Protein AF-A0A3S1IGL7-F1 (afdb_monomer)

Radius of gyration: 14.97 Å; Cα contacts (8 Å, |Δi|>4): 80; chains: 1; bounding box: 32×32×44 Å

Structure (mmCIF, N/CA/C/O backbone):
data_AF-A0A3S1IGL7-F1
#
_entry.id   AF-A0A3S1IGL7-F1
#
loop_
_atom_site.group_PDB
_atom_site.id
_atom_site.type_symbol
_atom_site.label_atom_id
_atom_site.label_alt_id
_atom_site.label_comp_id
_atom_site.label_asym_id
_atom_site.label_entity_id
_atom_site.label_seq_id
_atom_site.pdbx_PDB_ins_code
_atom_site.Cartn_x
_atom_site.Cartn_y
_atom_site.Cartn_z
_atom_site.occupancy
_atom_site.B_iso_or_equiv
_atom_site.auth_seq_id
_atom_site.auth_comp_id
_atom_site.auth_asym_id
_atom_site.auth_atom_id
_atom_site.pdbx_PDB_model_num
ATOM 1 N N . GLU A 1 1 ? -14.815 -1.014 7.605 1.00 95.38 1 GLU A N 1
ATOM 2 C CA . GLU A 1 1 ? -13.684 -0.083 7.810 1.00 95.38 1 GLU A CA 1
ATOM 3 C C . GLU A 1 1 ? -12.414 -0.432 7.045 1.00 95.38 1 GLU A C 1
ATOM 5 O O . GLU A 1 1 ? -11.909 0.479 6.411 1.00 95.38 1 GLU A O 1
ATOM 10 N N . VAL A 1 2 ? -11.926 -1.680 6.994 1.00 95.56 2 VAL A N 1
ATOM 11 C CA . VAL A 1 2 ? -10.696 -2.011 6.226 1.00 95.56 2 VAL A CA 1
ATOM 12 C C . VAL A 1 2 ? -10.774 -1.564 4.761 1.00 95.56 2 VAL A C 1
ATOM 14 O O . VAL A 1 2 ? -9.938 -0.783 4.328 1.00 95.56 2 VAL A O 1
ATOM 17 N N . MET A 1 3 ? -11.827 -1.943 4.025 1.00 96.75 3 MET A N 1
ATOM 18 C CA . MET A 1 3 ? -12.015 -1.493 2.632 1.00 96.75 3 MET A CA 1
ATOM 19 C C . MET A 1 3 ? -12.057 0.034 2.491 1.00 96.75 3 MET A C 1
ATOM 21 O O . MET A 1 3 ? -11.559 0.585 1.519 1.00 96.75 3 MET A O 1
ATOM 25 N N . ARG A 1 4 ? -12.615 0.730 3.488 1.00 97.69 4 ARG A N 1
ATOM 26 C CA . ARG A 1 4 ? -12.685 2.194 3.498 1.00 97.69 4 ARG A CA 1
ATOM 27 C C . ARG A 1 4 ? -11.311 2.817 3.737 1.00 97.69 4 ARG A C 1
ATOM 29 O O . ARG A 1 4 ? -11.002 3.832 3.125 1.00 97.69 4 ARG A O 1
ATOM 36 N N . LEU A 1 5 ? -10.497 2.209 4.601 1.00 97.75 5 LEU A N 1
ATOM 37 C CA . LEU A 1 5 ? -9.110 2.611 4.824 1.00 97.75 5 LEU A CA 1
ATOM 38 C C . LEU A 1 5 ? -8.275 2.409 3.557 1.00 97.75 5 LEU A C 1
ATOM 40 O O . LEU A 1 5 ? -7.577 3.334 3.159 1.00 97.75 5 LEU A O 1
ATOM 44 N N . LEU A 1 6 ? -8.416 1.258 2.888 1.00 97.69 6 LEU A N 1
ATOM 45 C CA . LEU A 1 6 ? -7.758 0.986 1.607 1.00 97.69 6 LEU A CA 1
ATOM 46 C C . LEU A 1 6 ? -8.076 2.075 0.575 1.00 97.69 6 LEU A C 1
ATOM 48 O O . LEU A 1 6 ? -7.157 2.638 -0.008 1.00 97.69 6 LEU A O 1
ATOM 52 N N . SER A 1 7 ? -9.353 2.433 0.398 1.00 98.00 7 SER A N 1
ATOM 53 C CA . SER A 1 7 ? -9.741 3.511 -0.523 1.00 98.00 7 SER A CA 1
ATOM 54 C C . SER A 1 7 ? -9.094 4.855 -0.170 1.00 98.00 7 SER A C 1
ATOM 56 O O . SER A 1 7 ? -8.527 5.494 -1.048 1.00 98.00 7 SER A O 1
ATOM 58 N N . LEU A 1 8 ? -9.125 5.263 1.105 1.00 97.50 8 LEU A N 1
ATOM 59 C CA . LEU A 1 8 ? -8.570 6.552 1.544 1.00 97.50 8 LEU A CA 1
ATOM 60 C C . LEU A 1 8 ? -7.044 6.636 1.409 1.00 97.50 8 LEU A C 1
ATOM 62 O O . LEU A 1 8 ? -6.516 7.707 1.113 1.00 97.50 8 LEU A O 1
ATOM 66 N N . ILE A 1 9 ? -6.340 5.530 1.662 1.00 96.62 9 ILE A N 1
ATOM 67 C CA . ILE A 1 9 ? -4.892 5.450 1.451 1.00 96.62 9 ILE A CA 1
ATOM 68 C C . ILE A 1 9 ? -4.605 5.524 -0.047 1.00 96.62 9 ILE A C 1
ATOM 70 O O . ILE A 1 9 ? -3.829 6.371 -0.475 1.00 96.62 9 ILE A O 1
ATOM 74 N N . ASN A 1 10 ? -5.270 4.690 -0.852 1.00 97.31 10 ASN A N 1
ATOM 75 C CA . ASN A 1 10 ? -5.021 4.601 -2.290 1.00 97.31 10 ASN A CA 1
ATOM 76 C C . ASN A 1 10 ? -5.270 5.930 -3.019 1.00 97.31 10 ASN A C 1
ATOM 78 O O . ASN A 1 10 ? -4.544 6.243 -3.956 1.00 97.31 10 ASN A O 1
ATOM 82 N N . GLU A 1 11 ? -6.232 6.743 -2.572 1.00 95.62 11 GLU A N 1
ATOM 83 C CA . GLU A 1 11 ? -6.465 8.099 -3.100 1.00 95.62 11 GLU A CA 1
ATOM 84 C C . GLU A 1 11 ? -5.269 9.053 -2.911 1.00 95.62 11 GLU A C 1
ATOM 86 O O . GLU A 1 11 ? -5.140 10.026 -3.653 1.00 95.62 11 GLU A O 1
ATOM 91 N N . GLN A 1 12 ? -4.389 8.790 -1.942 1.00 91.44 12 GLN A N 1
ATOM 92 C CA . GLN A 1 12 ? -3.198 9.600 -1.653 1.00 91.44 12 GLN A CA 1
ATOM 93 C C . GLN A 1 12 ? -1.925 9.051 -2.306 1.00 91.44 12 GLN A C 1
ATOM 95 O O 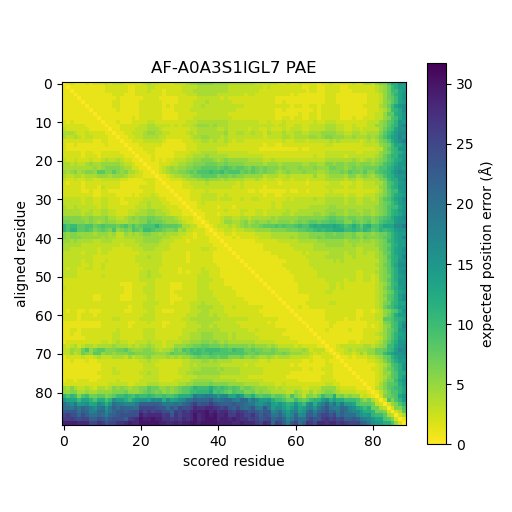. GLN A 1 12 ? -0.887 9.713 -2.289 1.00 91.44 12 GLN A O 1
ATOM 100 N N . MET A 1 13 ? -1.979 7.845 -2.874 1.00 91.94 13 MET A N 1
ATOM 101 C CA . MET A 1 13 ? -0.811 7.190 -3.449 1.00 91.94 13 MET A CA 1
ATOM 102 C C . MET A 1 13 ? -0.652 7.533 -4.925 1.00 91.94 13 MET A C 1
ATOM 104 O O . MET A 1 13 ? -1.590 7.452 -5.713 1.00 91.94 13 MET A O 1
ATOM 108 N N . LEU A 1 14 ? 0.578 7.869 -5.312 1.00 90.19 14 LEU A N 1
ATOM 109 C CA . LEU A 1 14 ? 0.924 8.080 -6.716 1.00 90.19 14 LEU A CA 1
ATOM 110 C C . LEU A 1 14 ? 1.265 6.766 -7.434 1.00 90.19 14 LEU A C 1
ATOM 112 O O . LEU A 1 14 ? 0.975 6.613 -8.619 1.00 90.19 14 LEU A O 1
ATOM 116 N N . PHE A 1 15 ? 1.885 5.822 -6.722 1.00 91.50 15 PHE A N 1
ATOM 117 C CA . PHE A 1 15 ? 2.350 4.552 -7.271 1.00 91.50 15 PHE A CA 1
ATOM 118 C C . PHE A 1 15 ? 1.849 3.379 -6.441 1.00 91.50 15 PHE A C 1
ATOM 120 O O . PHE A 1 15 ? 1.909 3.405 -5.214 1.00 91.50 15 PHE A O 1
ATOM 127 N N . GLY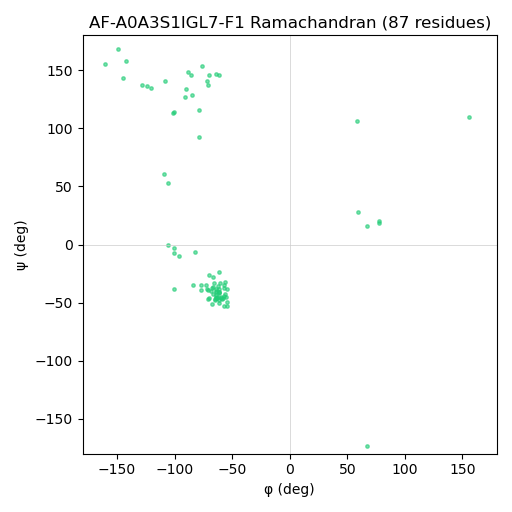 A 1 16 ? 1.412 2.329 -7.134 1.00 95.62 16 GLY A N 1
ATOM 128 C CA . GLY A 1 16 ? 0.856 1.139 -6.503 1.00 95.62 16 GLY A CA 1
ATOM 129 C C . GLY A 1 16 ? -0.481 1.388 -5.806 1.00 95.62 16 GLY A C 1
ATOM 130 O O . GLY A 1 16 ? -1.095 2.441 -5.950 1.00 95.62 16 GLY A O 1
ATOM 131 N N . HIS A 1 17 ? -0.960 0.366 -5.107 1.00 97.69 17 HIS A N 1
ATOM 132 C CA . HIS A 1 17 ? -2.164 0.418 -4.283 1.00 97.69 17 HIS A CA 1
ATOM 133 C C . HIS A 1 17 ? -2.157 -0.722 -3.263 1.00 97.69 17 HIS A C 1
ATOM 135 O O . HIS A 1 17 ? -1.562 -1.779 -3.493 1.00 97.69 17 HIS A O 1
ATOM 141 N N . PHE A 1 18 ? -2.868 -0.526 -2.159 1.00 97.94 18 PHE A N 1
ATOM 142 C CA . PHE A 1 18 ? -3.232 -1.604 -1.255 1.00 97.94 18 PHE A CA 1
ATOM 143 C C . PHE A 1 18 ? -4.521 -2.289 -1.697 1.00 97.94 18 PHE A C 1
ATOM 145 O O . PHE A 1 18 ? -5.454 -1.655 -2.196 1.00 97.94 18 PHE A O 1
ATOM 152 N N . ASP A 1 19 ? -4.572 -3.588 -1.451 1.00 96.81 19 ASP A N 1
ATOM 153 C CA . ASP A 1 19 ? -5.671 -4.474 -1.796 1.00 96.81 19 ASP A CA 1
ATOM 154 C C . ASP A 1 19 ? -5.878 -5.515 -0.684 1.00 96.81 19 ASP A C 1
ATOM 156 O O . ASP A 1 19 ? -4.963 -5.802 0.096 1.00 96.81 19 ASP A O 1
ATOM 160 N N . LEU A 1 20 ? -7.079 -6.088 -0.611 1.00 95.56 20 LEU A N 1
ATOM 161 C CA . LEU A 1 20 ? -7.396 -7.169 0.318 1.00 95.56 20 LEU A CA 1
ATOM 162 C C . LEU A 1 20 ? -7.360 -8.504 -0.427 1.00 95.56 20 LEU A C 1
ATOM 164 O O . LEU A 1 20 ? -8.209 -8.791 -1.268 1.00 95.56 20 LEU A O 1
ATOM 168 N N . TRP A 1 21 ? -6.405 -9.363 -0.079 1.00 94.94 21 TRP A N 1
ATOM 169 C CA . TRP A 1 21 ? -6.426 -10.748 -0.524 1.00 94.94 21 TRP A CA 1
ATOM 170 C C . TRP A 1 21 ? -7.406 -11.551 0.325 1.00 94.94 21 TRP A C 1
ATOM 172 O O . TRP A 1 21 ? -7.050 -12.081 1.376 1.00 94.94 21 TRP A O 1
ATOM 182 N N . GLU A 1 22 ? -8.651 -11.640 -0.139 1.00 90.00 22 GLU A N 1
ATOM 183 C CA . GLU A 1 22 ? -9.737 -12.268 0.623 1.00 90.00 22 GLU A CA 1
ATOM 184 C C . GLU A 1 22 ? -9.446 -13.722 1.010 1.00 90.00 22 GLU A C 1
ATOM 186 O O . GLU A 1 22 ? -9.776 -14.132 2.119 1.00 90.00 22 GLU A O 1
ATOM 191 N N . GLN A 1 23 ? -8.793 -14.485 0.128 1.00 94.00 23 GLN A N 1
ATOM 192 C CA . GLN A 1 23 ? -8.508 -15.904 0.358 1.00 94.00 23 GLN A CA 1
ATOM 193 C C . GLN A 1 23 ? -7.617 -16.143 1.585 1.00 94.00 23 GLN A C 1
ATOM 195 O O . GLN A 1 23 ? -7.843 -17.098 2.320 1.00 94.00 23 GLN A O 1
ATOM 200 N N . GLU A 1 24 ? -6.639 -15.267 1.812 1.00 91.50 24 GLU A N 1
ATOM 201 C CA . GLU A 1 24 ? -5.671 -15.390 2.911 1.00 91.50 24 GLU A CA 1
ATOM 202 C C . GLU A 1 24 ? -5.947 -14.393 4.048 1.00 91.50 24 GLU A C 1
ATOM 204 O O . GLU A 1 24 ? -5.214 -14.344 5.033 1.00 91.50 24 GLU A O 1
ATOM 209 N N . GLY A 1 25 ? -6.989 -13.560 3.920 1.00 89.69 25 GLY A N 1
ATOM 210 C CA . GLY A 1 25 ? -7.294 -12.496 4.879 1.00 89.69 25 GLY A CA 1
ATOM 211 C C . GLY A 1 25 ? -6.159 -11.477 5.036 1.00 89.69 25 GLY A C 1
ATOM 212 O O . GLY A 1 25 ? -6.002 -10.893 6.107 1.00 89.69 25 GLY A O 1
ATOM 213 N N . ALA A 1 26 ? -5.353 -11.281 3.990 1.00 93.12 26 ALA A N 1
ATOM 214 C CA . ALA A 1 26 ? -4.125 -10.497 4.043 1.00 93.12 26 ALA A CA 1
ATOM 215 C C . ALA A 1 26 ? -4.265 -9.168 3.297 1.00 93.12 26 ALA A C 1
ATOM 217 O O . ALA A 1 26 ? -4.842 -9.101 2.213 1.00 93.12 26 ALA A O 1
ATOM 218 N N . ILE A 1 27 ? -3.683 -8.108 3.853 1.00 95.81 27 ILE A N 1
ATOM 219 C CA . ILE A 1 27 ? -3.541 -6.826 3.161 1.00 95.81 27 ILE A CA 1
ATOM 220 C C . ILE A 1 27 ? -2.271 -6.894 2.321 1.00 95.81 27 ILE A C 1
ATOM 222 O O . ILE A 1 27 ? -1.209 -7.249 2.829 1.00 95.81 27 ILE A O 1
ATOM 226 N N . MET A 1 28 ? -2.379 -6.569 1.036 1.00 95.94 28 MET A N 1
ATOM 227 C CA . MET A 1 28 ? -1.265 -6.643 0.099 1.00 95.94 28 MET A CA 1
ATOM 228 C C . MET A 1 28 ? -1.039 -5.306 -0.577 1.00 95.94 28 MET A C 1
ATOM 230 O O . MET A 1 28 ? -1.9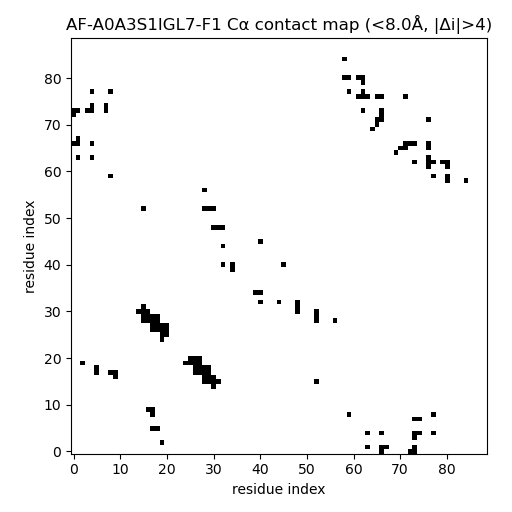83 -4.674 -1.041 1.00 95.94 28 MET A O 1
ATOM 234 N N . PHE A 1 29 ? 0.225 -4.917 -0.692 1.00 97.31 29 PHE A N 1
ATOM 235 C CA . PHE A 1 29 ? 0.622 -3.825 -1.561 1.00 97.31 29 PHE A CA 1
ATOM 236 C C . PHE A 1 29 ? 0.974 -4.369 -2.946 1.00 97.31 29 PHE A C 1
ATOM 238 O O . PHE A 1 29 ? 1.781 -5.292 -3.079 1.00 97.31 29 PHE A O 1
ATOM 245 N N . ARG A 1 30 ? 0.362 -3.807 -3.989 1.00 96.56 30 ARG A N 1
ATOM 246 C CA . ARG A 1 30 ? 0.611 -4.176 -5.383 1.00 96.56 30 ARG A CA 1
ATOM 247 C C . ARG A 1 30 ? 1.104 -2.971 -6.159 1.00 96.56 30 ARG A C 1
ATOM 249 O O . ARG A 1 30 ? 0.514 -1.896 -6.122 1.00 96.56 30 ARG A O 1
ATOM 256 N N . GLN A 1 31 ? 2.139 -3.186 -6.952 1.00 96.00 31 GLN A N 1
ATOM 257 C CA . GLN A 1 31 ? 2.656 -2.198 -7.889 1.00 96.00 31 GLN A CA 1
ATOM 258 C C . GLN A 1 31 ? 3.265 -2.895 -9.100 1.00 96.00 31 GLN A C 1
ATOM 260 O O . GLN A 1 31 ? 3.451 -4.113 -9.112 1.00 96.00 31 GLN A O 1
ATOM 265 N N . SER A 1 32 ? 3.555 -2.130 -10.143 1.00 94.88 32 SER A N 1
ATOM 266 C CA . SER A 1 32 ? 4.088 -2.667 -11.389 1.00 94.88 32 SER A CA 1
ATOM 267 C C . SER A 1 32 ? 5.081 -1.695 -12.001 1.00 94.88 32 SER A C 1
ATOM 269 O O . SER A 1 32 ? 4.878 -0.484 -11.965 1.00 94.88 32 SER A O 1
ATOM 271 N N . LEU A 1 33 ? 6.128 -2.249 -12.604 1.00 94.94 33 LEU A N 1
ATOM 272 C CA . LEU A 1 33 ? 7.063 -1.514 -13.440 1.00 94.94 33 LEU A CA 1
ATOM 273 C C . LEU A 1 33 ? 6.712 -1.799 -14.901 1.00 94.94 33 LEU A C 1
ATOM 275 O O . LEU A 1 33 ? 6.822 -2.934 -15.362 1.00 94.94 33 LEU A O 1
ATOM 279 N N . LEU A 1 34 ? 6.242 -0.780 -15.620 1.00 93.06 34 LEU A N 1
ATOM 280 C CA . LEU A 1 34 ? 5.851 -0.932 -17.018 1.00 93.06 34 LEU A CA 1
ATOM 281 C C . LEU A 1 34 ? 7.090 -0.934 -17.921 1.00 93.06 34 LEU A C 1
ATOM 283 O O . LEU A 1 34 ? 7.774 0.077 -18.053 1.00 93.06 34 LEU A O 1
ATOM 287 N N . LEU A 1 35 ? 7.333 -2.060 -18.587 1.00 94.94 35 LEU A N 1
ATOM 288 C CA . LEU A 1 35 ? 8.470 -2.272 -19.485 1.00 94.94 35 LEU A CA 1
ATOM 289 C C . LEU A 1 35 ? 8.016 -2.326 -20.952 1.00 94.94 35 LEU A C 1
ATOM 291 O O . LEU A 1 35 ? 8.134 -3.336 -21.645 1.00 94.94 35 LEU A O 1
ATOM 295 N N . ALA A 1 36 ? 7.417 -1.233 -21.423 1.00 94.62 36 ALA A N 1
ATOM 296 C CA . ALA A 1 36 ? 6.905 -1.146 -22.787 1.00 94.62 36 ALA A CA 1
ATOM 297 C C . ALA A 1 36 ? 8.040 -1.092 -23.827 1.00 94.62 36 ALA A C 1
ATOM 299 O O . ALA A 1 36 ? 9.085 -0.491 -23.596 1.00 94.62 36 ALA A O 1
ATOM 300 N N . GLY A 1 37 ? 7.821 -1.686 -25.003 1.00 95.56 37 GLY A N 1
ATOM 301 C CA . GLY A 1 37 ? 8.782 -1.614 -26.112 1.00 95.56 37 GLY A CA 1
ATOM 302 C C . GLY A 1 37 ? 9.996 -2.540 -25.982 1.00 95.56 37 GLY A C 1
ATOM 303 O O . GLY A 1 37 ? 10.989 -2.318 -26.665 1.00 95.56 37 GLY A O 1
ATOM 304 N N . GLY A 1 38 ? 9.922 -3.574 -25.135 1.00 92.81 38 GLY A N 1
ATOM 305 C CA . GLY A 1 38 ? 10.994 -4.567 -24.987 1.00 92.81 38 GLY A CA 1
ATOM 306 C C . GLY A 1 38 ? 12.180 -4.084 -24.153 1.00 92.81 38 GLY A C 1
ATOM 307 O O . GLY A 1 38 ? 13.270 -4.631 -24.277 1.00 92.81 38 GLY A O 1
ATOM 308 N N . VAL A 1 39 ? 11.980 -3.05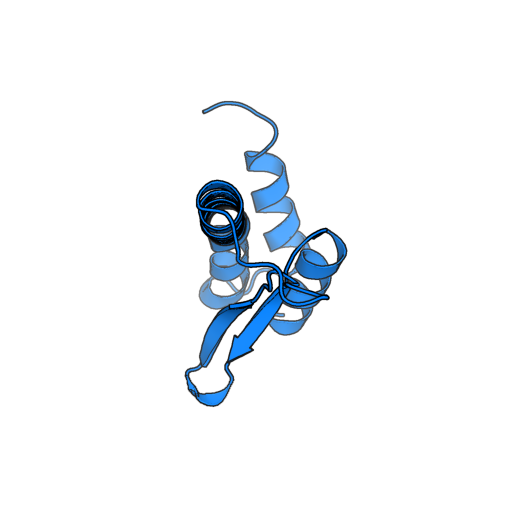3 -23.328 1.00 95.81 39 VAL A N 1
ATOM 309 C CA . VAL A 1 39 ? 12.999 -2.587 -22.384 1.00 95.81 39 VAL A CA 1
ATOM 310 C C . VAL A 1 39 ? 13.165 -3.585 -21.241 1.00 95.81 39 VAL A C 1
ATOM 312 O O . VAL A 1 39 ? 12.192 -4.142 -20.737 1.00 95.81 39 VAL A O 1
ATOM 315 N N . GLU A 1 40 ? 14.402 -3.794 -20.813 1.00 96.62 40 GLU A N 1
ATOM 316 C CA . GLU A 1 40 ? 14.701 -4.523 -19.583 1.00 96.62 40 GLU A CA 1
ATOM 317 C C . GLU A 1 40 ? 14.721 -3.553 -18.392 1.00 96.62 40 GLU A C 1
ATOM 319 O O . GLU A 1 40 ? 15.070 -2.379 -18.566 1.00 96.62 40 GLU A O 1
ATOM 324 N N . PRO A 1 41 ? 14.343 -4.001 -17.183 1.00 96.62 41 PRO A N 1
ATOM 325 C CA . PRO A 1 41 ? 14.395 -3.147 -16.009 1.00 96.62 41 PRO A CA 1
ATOM 326 C C . PRO A 1 41 ? 15.851 -2.907 -15.603 1.00 96.62 41 PRO A C 1
ATOM 328 O O . PRO A 1 41 ? 16.658 -3.837 -15.559 1.00 96.62 41 PRO A O 1
ATOM 331 N N . SER A 1 42 ? 16.192 -1.672 -15.243 1.00 97.31 42 SER A N 1
ATOM 332 C CA . SER A 1 42 ? 17.483 -1.401 -14.608 1.00 97.31 42 SER A CA 1
ATOM 333 C C . SER A 1 42 ? 17.465 -1.835 -13.140 1.00 97.31 42 SER A C 1
ATOM 335 O O . SER A 1 42 ? 16.420 -1.805 -12.486 1.00 97.31 42 SER A O 1
ATOM 337 N N . SER A 1 43 ? 18.631 -2.174 -12.578 1.00 97.56 43 SER A N 1
ATOM 338 C CA . SER A 1 43 ? 18.745 -2.504 -11.149 1.00 97.56 43 SER A CA 1
ATOM 339 C C . SER A 1 43 ? 18.197 -1.389 -10.255 1.00 97.56 43 SER A C 1
ATOM 341 O O . SER A 1 43 ? 17.513 -1.667 -9.278 1.00 97.56 43 SER A O 1
ATOM 343 N N . GLN A 1 44 ? 18.425 -0.129 -10.637 1.00 97.88 44 GLN A N 1
ATOM 344 C CA . GLN A 1 44 ? 17.922 1.032 -9.905 1.00 97.88 44 GLN A CA 1
ATOM 345 C C . GLN A 1 44 ? 16.391 1.143 -9.964 1.00 97.88 44 GLN A C 1
ATOM 347 O O . GLN A 1 44 ? 15.770 1.507 -8.972 1.00 97.88 44 GLN A O 1
ATOM 352 N N . GLN A 1 45 ? 15.757 0.816 -11.097 1.00 96.94 45 GLN A N 1
ATOM 353 C CA . GLN A 1 45 ? 14.292 0.791 -11.183 1.00 96.94 45 GLN A CA 1
ATOM 354 C C . GLN A 1 45 ? 13.699 -0.283 -10.270 1.00 96.94 45 GLN A C 1
ATOM 356 O O . GLN A 1 45 ? 12.684 -0.035 -9.627 1.00 96.94 45 GLN A O 1
ATOM 361 N N . VAL A 1 46 ? 14.330 -1.458 -10.201 1.00 96.94 46 VAL A N 1
ATOM 362 C CA . VAL A 1 46 ? 13.901 -2.544 -9.307 1.00 96.94 46 VAL A CA 1
ATOM 363 C C . VAL A 1 46 ? 14.093 -2.157 -7.842 1.00 96.94 46 VAL A C 1
ATOM 365 O O . VAL A 1 46 ? 13.207 -2.409 -7.031 1.00 96.94 46 VAL A O 1
ATOM 368 N N . GLU A 1 47 ? 15.219 -1.528 -7.509 1.00 97.56 47 GLU A N 1
ATOM 369 C CA . GLU A 1 47 ? 15.509 -1.051 -6.157 1.00 97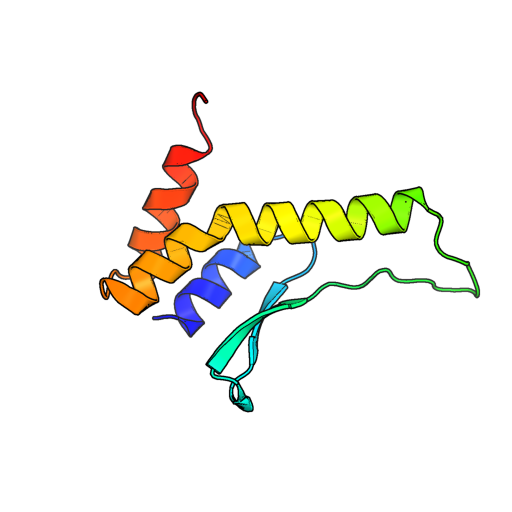.56 47 GLU A CA 1
ATOM 370 C C . GLU A 1 47 ? 14.483 -0.015 -5.697 1.00 97.56 47 GLU A C 1
ATOM 372 O O . GLU A 1 47 ? 13.879 -0.202 -4.646 1.00 97.56 47 GLU A O 1
ATOM 377 N N . VAL A 1 48 ? 14.216 1.008 -6.518 1.00 96.12 48 VAL A N 1
ATOM 378 C CA . VAL A 1 48 ? 13.211 2.039 -6.212 1.00 96.12 48 VAL A CA 1
ATOM 379 C C . VAL A 1 48 ? 11.818 1.433 -6.083 1.00 96.12 48 VAL A C 1
ATOM 381 O O . VAL A 1 48 ? 11.088 1.796 -5.168 1.00 96.12 48 VAL A O 1
ATOM 384 N N . LEU A 1 49 ? 11.454 0.494 -6.965 1.00 96.44 49 LEU A N 1
ATOM 385 C CA . LEU A 1 49 ? 10.187 -0.228 -6.866 1.00 96.44 49 LEU A CA 1
ATOM 386 C C . LEU A 1 49 ? 10.099 -0.930 -5.500 1.00 96.44 49 LEU A C 1
ATOM 388 O O . LEU A 1 49 ? 9.148 -0.725 -4.753 1.00 96.44 49 LEU A O 1
ATOM 392 N N . LEU A 1 50 ? 11.099 -1.729 -5.125 1.00 96.00 50 LEU A N 1
ATOM 393 C CA . LEU A 1 50 ? 11.079 -2.458 -3.857 1.00 96.00 50 LEU A CA 1
ATOM 394 C C . LEU A 1 50 ? 11.057 -1.521 -2.640 1.00 96.00 50 LEU A C 1
ATOM 396 O O . LEU A 1 50 ? 10.249 -1.737 -1.736 1.00 96.00 50 LEU A O 1
ATOM 400 N N . SER A 1 51 ? 11.904 -0.489 -2.619 1.00 96.12 51 SER A N 1
ATOM 401 C CA . SER A 1 51 ? 11.987 0.442 -1.492 1.00 96.12 51 SER A CA 1
ATOM 402 C C . SER A 1 51 ? 10.685 1.221 -1.314 1.00 96.12 51 SER A C 1
ATOM 404 O O . SER A 1 51 ? 10.178 1.279 -0.199 1.00 96.12 51 SER A O 1
ATOM 406 N N . SER A 1 52 ? 10.065 1.708 -2.397 1.00 94.75 52 SER A N 1
ATOM 407 C CA . SER A 1 52 ? 8.791 2.434 -2.305 1.00 94.75 52 SER A CA 1
ATOM 408 C C . SER A 1 52 ? 7.638 1.550 -1.824 1.00 94.75 52 SER A C 1
ATOM 410 O O . SER A 1 52 ? 6.746 2.027 -1.125 1.00 94.75 52 SER A O 1
ATOM 412 N N . ALA A 1 53 ? 7.643 0.256 -2.171 1.00 96.25 53 ALA A N 1
ATOM 413 C CA . ALA A 1 53 ? 6.677 -0.696 -1.616 1.00 96.25 53 ALA A CA 1
ATOM 414 C C . ALA A 1 53 ? 6.833 -0.866 -0.108 1.00 96.25 53 ALA A C 1
ATOM 416 O O . ALA A 1 53 ? 5.835 -0.896 0.611 1.00 96.25 53 ALA A O 1
ATOM 417 N N . LEU A 1 54 ? 8.073 -1.021 0.356 1.00 95.75 54 LEU A N 1
ATOM 418 C CA . LEU A 1 54 ? 8.365 -1.197 1.774 1.00 95.75 54 LEU A CA 1
ATOM 419 C C . LEU A 1 54 ? 7.983 0.056 2.562 1.00 95.75 54 LEU A C 1
ATOM 421 O O . LEU A 1 54 ? 7.237 -0.059 3.529 1.00 95.75 54 LEU A O 1
ATOM 425 N N . GLU A 1 55 ? 8.383 1.236 2.088 1.00 93.94 55 GLU A N 1
ATOM 426 C CA . GLU A 1 55 ? 8.033 2.522 2.701 1.00 93.94 55 GLU A CA 1
ATOM 427 C C . GLU A 1 55 ? 6.513 2.710 2.813 1.00 93.94 55 GLU A C 1
ATOM 429 O O . GLU A 1 55 ? 6.012 3.100 3.867 1.00 93.94 55 GLU A O 1
ATOM 434 N N . ALA A 1 56 ? 5.753 2.384 1.760 1.00 93.88 56 ALA A N 1
ATOM 435 C CA . ALA A 1 56 ? 4.295 2.444 1.812 1.00 93.88 56 ALA A CA 1
ATOM 436 C C . ALA A 1 56 ? 3.726 1.483 2.865 1.00 93.88 56 ALA A C 1
ATOM 438 O O . ALA A 1 56 ? 2.878 1.874 3.670 1.00 93.88 56 ALA A O 1
ATOM 439 N N . CYS A 1 57 ? 4.184 0.227 2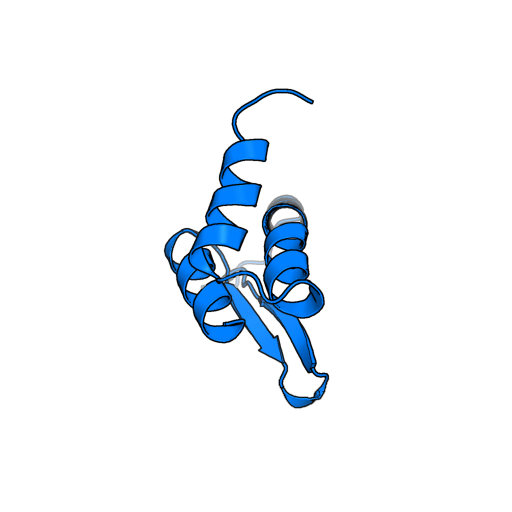.873 1.00 94.94 57 CYS A N 1
ATOM 440 C CA . CYS A 1 57 ? 3.754 -0.763 3.856 1.00 94.94 57 CYS A CA 1
ATOM 441 C C . CYS A 1 57 ? 4.037 -0.298 5.286 1.00 94.94 57 CYS A C 1
ATOM 443 O O . CYS A 1 57 ? 3.143 -0.381 6.123 1.00 94.94 57 CYS A O 1
ATOM 445 N N . GLU A 1 58 ? 5.236 0.217 5.558 1.00 93.38 58 GLU A N 1
ATOM 446 C CA . GLU A 1 58 ? 5.638 0.709 6.878 1.00 93.38 58 GLU A CA 1
ATOM 447 C C . GLU A 1 58 ? 4.823 1.932 7.306 1.00 93.38 58 GLU A C 1
ATOM 449 O O . GLU A 1 58 ? 4.277 1.945 8.410 1.00 93.38 58 GLU A O 1
ATOM 454 N N . CYS A 1 59 ? 4.664 2.913 6.412 1.00 92.25 59 CYS A N 1
ATOM 455 C CA . CYS A 1 59 ? 3.920 4.146 6.669 1.00 92.25 59 CYS A CA 1
ATOM 456 C C . CYS A 1 59 ? 2.475 3.871 7.116 1.00 92.25 59 CYS A C 1
ATOM 458 O O . CYS A 1 59 ? 1.985 4.481 8.067 1.00 92.25 59 CYS A O 1
ATOM 460 N N . TYR A 1 60 ? 1.796 2.921 6.467 1.00 94.94 60 TYR A N 1
ATOM 461 C CA . TYR A 1 60 ? 0.381 2.648 6.729 1.00 94.94 60 TYR A CA 1
ATOM 462 C C . TYR A 1 60 ? 0.123 1.441 7.637 1.00 94.94 60 TYR A C 1
ATOM 464 O O . TYR A 1 60 ? -1.031 1.193 8.000 1.00 94.94 60 TYR A O 1
ATOM 472 N N . PHE A 1 61 ? 1.161 0.707 8.057 1.00 94.00 61 PHE A N 1
ATOM 473 C CA . PHE A 1 61 ? 1.009 -0.486 8.895 1.00 94.00 61 PHE A CA 1
ATOM 474 C C . PHE A 1 61 ? 0.221 -0.195 10.180 1.00 94.00 61 PHE A C 1
ATOM 476 O O . PHE A 1 61 ? -0.720 -0.918 10.512 1.00 94.00 61 PHE A O 1
ATOM 483 N N . GLN A 1 62 ? 0.548 0.906 10.862 1.00 94.31 62 GLN A N 1
ATOM 484 C CA . GLN A 1 62 ? -0.128 1.327 12.093 1.00 94.31 62 GLN A CA 1
ATOM 485 C C . GLN A 1 62 ? -1.608 1.682 11.868 1.00 94.31 62 GLN A C 1
ATOM 487 O O . GLN A 1 62 ? -2.464 1.291 12.663 1.00 94.31 62 GLN A O 1
ATOM 492 N N . ALA A 1 63 ? -1.961 2.325 10.748 1.00 95.69 63 ALA A N 1
ATOM 493 C CA . ALA A 1 63 ? -3.364 2.596 10.425 1.00 95.69 63 ALA A CA 1
ATOM 494 C C . ALA A 1 63 ? -4.174 1.302 10.270 1.00 95.69 63 ALA A C 1
ATOM 496 O O . ALA A 1 63 ? -5.300 1.208 10.768 1.00 95.69 63 ALA A O 1
ATOM 497 N N . PHE A 1 64 ? -3.598 0.283 9.624 1.00 95.69 64 PHE A N 1
ATOM 498 C CA . PHE A 1 64 ? -4.240 -1.025 9.528 1.00 95.69 64 PHE A CA 1
ATOM 499 C C . PHE A 1 64 ? -4.404 -1.681 10.901 1.00 95.69 64 PHE A C 1
ATOM 501 O O .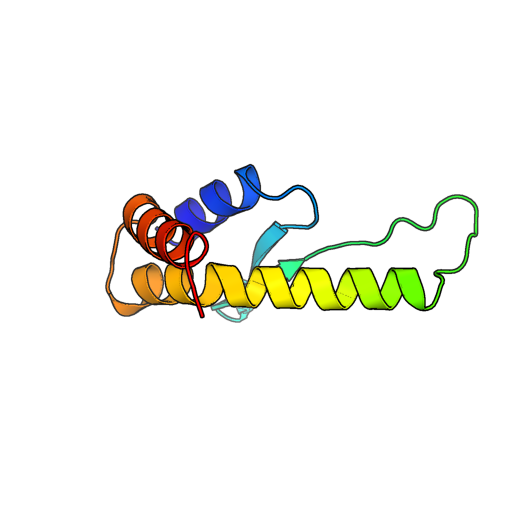 PHE A 1 64 ? -5.479 -2.213 11.179 1.00 95.69 64 PHE A O 1
ATOM 508 N N . GLN A 1 65 ? -3.407 -1.588 11.786 1.00 94.12 65 GLN A N 1
ATOM 509 C CA . GLN A 1 65 ? -3.516 -2.094 13.159 1.00 94.12 65 GLN A CA 1
ATOM 510 C C . GLN A 1 65 ? -4.656 -1.422 13.934 1.00 94.12 65 GLN A C 1
ATOM 512 O O . GLN A 1 65 ? -5.474 -2.119 14.535 1.00 94.12 65 GLN A O 1
ATOM 517 N N . PHE A 1 66 ? -4.788 -0.094 13.869 1.00 95.00 66 PHE A N 1
ATOM 518 C CA . PHE A 1 66 ? -5.877 0.614 14.550 1.00 95.00 66 PHE A CA 1
ATOM 519 C C . PHE A 1 66 ? -7.262 0.189 14.054 1.00 95.00 66 PHE A C 1
ATOM 521 O O . PHE A 1 66 ? -8.175 -0.006 14.860 1.00 95.00 66 PHE A O 1
ATOM 528 N N . VAL A 1 67 ? -7.432 0.003 12.743 1.00 96.38 67 VAL A N 1
ATOM 529 C CA . VAL A 1 67 ? -8.716 -0.443 12.186 1.00 96.38 67 VAL A CA 1
ATOM 530 C C . VAL A 1 67 ? -9.005 -1.906 12.532 1.00 96.38 67 VAL A C 1
ATOM 532 O O . VAL A 1 67 ? -10.122 -2.221 12.939 1.00 96.38 67 VAL A O 1
ATOM 535 N N . VAL A 1 68 ? -8.028 -2.803 12.365 1.00 93.88 68 VAL A N 1
ATOM 536 C CA . VAL A 1 68 ? -8.231 -4.255 12.513 1.00 93.88 68 VAL A CA 1
ATOM 537 C C . VAL A 1 68 ? -8.308 -4.673 13.983 1.00 93.88 68 VAL A C 1
ATOM 539 O O . VAL A 1 68 ? -9.114 -5.536 14.321 1.00 93.88 68 VAL A O 1
ATOM 542 N N . TRP A 1 69 ? -7.498 -4.079 14.862 1.00 92.25 69 TRP A N 1
ATOM 543 C CA . TRP A 1 69 ? -7.391 -4.502 16.263 1.00 92.25 69 TRP A CA 1
ATOM 544 C C . TRP A 1 69 ? -8.188 -3.631 17.226 1.00 92.25 69 TRP A C 1
ATOM 546 O O . TRP A 1 69 ? -8.762 -4.150 18.180 1.00 92.25 69 TRP A O 1
ATOM 556 N N . SER A 1 70 ? -8.227 -2.317 16.998 1.00 90.19 70 SER A N 1
ATOM 557 C CA . SER A 1 70 ? -8.857 -1.367 17.926 1.00 90.19 70 SER A CA 1
ATOM 558 C C . SER A 1 70 ? -10.259 -0.933 17.494 1.00 90.19 70 SER A C 1
ATOM 560 O O . SER A 1 70 ? -10.949 -0.263 18.258 1.00 90.19 70 SER A O 1
ATOM 562 N N . GLY A 1 71 ? -10.700 -1.312 16.288 1.00 90.44 71 GLY A N 1
ATOM 563 C CA . GLY A 1 71 ? -11.999 -0.910 15.741 1.00 90.44 71 GLY A CA 1
ATOM 564 C C . GLY A 1 71 ? -12.101 0.588 15.434 1.00 90.44 71 GLY A C 1
ATOM 565 O O . GLY A 1 71 ? -13.208 1.102 15.271 1.00 90.44 71 GLY A O 1
ATOM 566 N N . THR A 1 72 ? -10.967 1.292 15.364 1.00 96.12 72 THR A N 1
ATOM 567 C CA . THR A 1 72 ? -10.906 2.720 15.036 1.00 96.12 72 THR A CA 1
ATOM 568 C C . THR A 1 72 ? -11.463 2.960 13.634 1.00 96.12 72 THR A C 1
ATOM 570 O O . THR A 1 72 ? -11.305 2.129 12.734 1.00 96.12 72 THR A O 1
ATOM 573 N N . SER A 1 73 ? -12.120 4.103 13.417 1.00 97.69 73 SER A N 1
ATOM 574 C CA . SER A 1 73 ? -12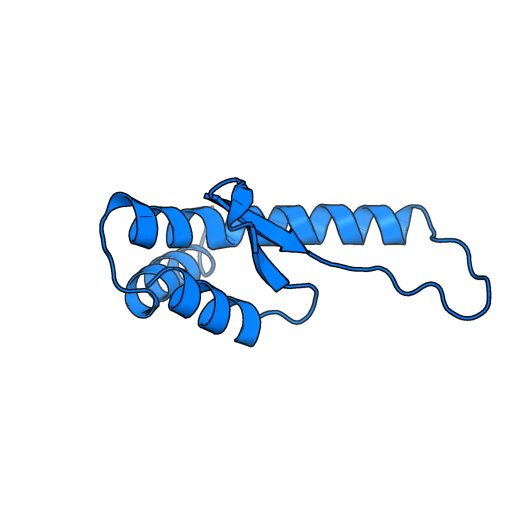.610 4.442 12.082 1.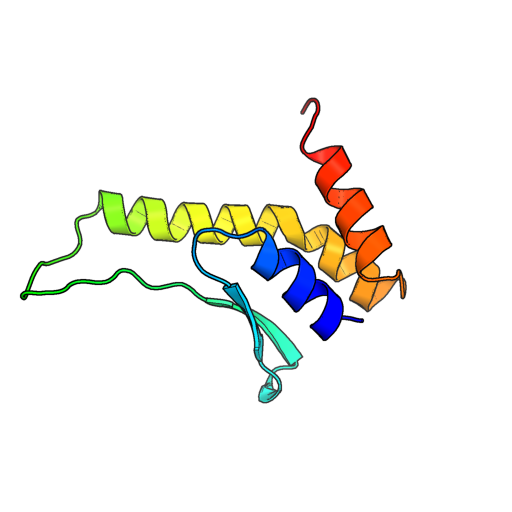00 97.69 73 SER A CA 1
ATOM 575 C C . SER A 1 73 ? -11.442 4.624 11.108 1.00 97.69 73 SER A C 1
ATOM 577 O O . SER A 1 73 ? -10.382 5.127 11.476 1.00 97.69 73 SER A O 1
ATOM 579 N N . ALA A 1 74 ? -11.636 4.276 9.836 1.00 97.25 74 ALA A N 1
ATOM 580 C CA . ALA A 1 74 ? -10.599 4.412 8.812 1.00 97.25 74 ALA A CA 1
ATOM 581 C C . ALA A 1 74 ? -10.053 5.846 8.685 1.00 97.25 74 ALA A C 1
ATOM 583 O O . ALA A 1 74 ? -8.879 6.035 8.392 1.00 97.25 74 ALA A O 1
ATOM 584 N N . LYS A 1 75 ? -10.897 6.858 8.924 1.00 96.19 75 LYS A N 1
ATOM 585 C CA . LYS A 1 75 ? -10.480 8.268 8.892 1.00 96.19 75 LYS A CA 1
ATOM 586 C C . LYS A 1 75 ? -9.579 8.613 10.072 1.00 96.19 75 LYS A C 1
ATOM 588 O O . LYS A 1 75 ? -8.545 9.234 9.863 1.00 96.19 75 LYS A O 1
ATOM 593 N N . ASP A 1 76 ? -9.961 8.199 11.276 1.00 95.56 76 ASP A N 1
ATOM 594 C CA . ASP A 1 76 ? -9.203 8.520 12.488 1.00 95.56 76 ASP A CA 1
ATOM 595 C C . ASP A 1 76 ? -7.882 7.744 12.526 1.00 95.56 76 ASP A C 1
ATOM 597 O O . ASP A 1 76 ? -6.844 8.306 12.864 1.00 95.56 76 ASP A O 1
ATOM 601 N N . ALA A 1 77 ? -7.902 6.478 12.097 1.00 95.38 77 ALA A N 1
ATOM 602 C CA . ALA A 1 77 ? -6.705 5.655 11.969 1.00 95.38 77 ALA A CA 1
ATOM 603 C C . ALA A 1 77 ? -5.691 6.277 11.000 1.00 95.38 77 ALA A C 1
ATOM 605 O O . ALA A 1 77 ? -4.511 6.365 11.322 1.00 95.38 77 ALA A O 1
ATOM 606 N N . LEU A 1 78 ? -6.161 6.750 9.841 1.00 94.69 78 LEU A N 1
ATOM 607 C CA . LEU A 1 78 ? -5.321 7.411 8.845 1.00 94.69 78 LEU A CA 1
ATOM 608 C C . LEU A 1 78 ? -4.800 8.771 9.327 1.00 94.69 78 LEU A C 1
ATOM 610 O O . LEU A 1 78 ? -3.636 9.094 9.110 1.00 94.69 78 LEU A O 1
ATOM 614 N N . ALA A 1 79 ? -5.632 9.553 10.017 1.00 92.06 79 ALA A N 1
ATOM 615 C CA . ALA A 1 79 ? -5.208 10.820 10.606 1.00 92.06 79 ALA A CA 1
ATOM 616 C C . ALA A 1 79 ? -4.104 10.631 11.661 1.00 92.06 79 ALA A C 1
ATOM 618 O O . ALA A 1 79 ? -3.198 11.457 11.736 1.00 92.06 79 ALA A O 1
ATOM 619 N N . GLY A 1 80 ? -4.160 9.541 12.438 1.00 85.50 80 GLY A N 1
ATOM 620 C CA . GLY A 1 80 ? -3.159 9.209 13.454 1.00 85.50 80 GLY A CA 1
ATOM 621 C C . GLY A 1 80 ? -1.761 8.968 12.881 1.00 85.50 80 GLY A C 1
ATOM 622 O O . GLY A 1 80 ? -0.798 9.527 13.393 1.00 85.50 80 GLY A O 1
ATOM 623 N N . VAL A 1 81 ? -1.645 8.208 11.786 1.00 85.62 81 VAL A N 1
ATOM 624 C CA . VAL A 1 81 ? -0.337 7.911 11.161 1.00 85.62 81 VAL A CA 1
ATOM 625 C C . VAL A 1 81 ? 0.231 9.063 10.337 1.00 85.62 81 VAL A C 1
ATOM 627 O O . VAL A 1 81 ? 1.438 9.280 10.349 1.00 85.62 81 VAL A O 1
ATOM 630 N N . LEU A 1 82 ? -0.616 9.845 9.658 1.00 75.06 82 LEU A N 1
ATOM 631 C CA . LEU A 1 82 ? -0.144 10.988 8.866 1.00 75.06 82 LEU A CA 1
ATOM 632 C C . LEU A 1 82 ? 0.443 12.101 9.752 1.00 75.06 82 LEU A C 1
ATOM 634 O O . LEU A 1 82 ? 1.332 12.835 9.312 1.00 75.06 82 LEU A O 1
ATOM 638 N N . PHE A 1 83 ? -0.019 12.210 11.003 1.00 61.91 83 PHE A N 1
ATOM 639 C CA . PHE A 1 83 ? 0.522 13.154 11.982 1.00 61.91 83 PHE A CA 1
ATOM 640 C C . PHE A 1 83 ? 1.907 12.748 12.507 1.00 61.91 83 PHE A C 1
ATOM 642 O O . PHE A 1 83 ? 2.735 13.629 12.730 1.00 61.91 83 PHE A O 1
ATOM 649 N N . GLU A 1 84 ? 2.189 11.450 12.663 1.00 53.44 84 GLU A N 1
ATOM 650 C CA . GLU A 1 84 ? 3.506 10.969 13.119 1.00 53.44 84 GLU A CA 1
ATOM 651 C C . GLU A 1 84 ? 4.605 11.168 12.058 1.00 53.44 84 GLU A C 1
ATOM 653 O O . GLU A 1 84 ? 5.766 11.376 12.397 1.00 53.44 84 GLU A O 1
ATOM 658 N N . THR A 1 85 ? 4.253 11.208 10.769 1.00 50.19 85 THR A N 1
ATOM 659 C CA . THR A 1 85 ? 5.227 11.407 9.677 1.00 50.19 85 THR A CA 1
ATOM 660 C C . THR A 1 85 ? 5.615 12.870 9.403 1.00 50.19 85 THR A C 1
ATOM 662 O O . THR A 1 85 ? 6.545 13.121 8.638 1.00 50.19 85 THR A O 1
ATOM 665 N N . TYR A 1 86 ? 4.971 13.848 10.054 1.00 41.94 86 TYR A N 1
ATOM 666 C CA . TYR A 1 86 ? 5.336 15.274 9.999 1.00 41.94 86 TYR A CA 1
ATOM 667 C C . TYR A 1 86 ? 6.012 15.740 11.306 1.00 41.94 86 TYR A C 1
ATOM 669 O O . TYR A 1 86 ? 5.616 16.737 11.906 1.00 41.94 86 TYR A O 1
ATOM 677 N N . GLY A 1 87 ? 7.066 15.051 11.759 1.00 45.34 87 GLY A N 1
ATOM 678 C CA . GLY A 1 87 ? 7.951 15.601 12.792 1.00 45.34 87 GLY A CA 1
ATOM 679 C C . GLY A 1 87 ? 8.732 14.583 13.618 1.00 45.34 87 GLY A C 1
ATOM 680 O O . GLY A 1 87 ? 8.178 13.988 14.528 1.00 45.34 87 GLY A O 1
ATOM 681 N N . ASN A 1 88 ? 10.047 14.543 13.379 1.00 38.78 88 ASN A N 1
ATOM 682 C CA . ASN A 1 88 ? 11.118 14.006 14.235 1.00 38.78 88 ASN A CA 1
ATOM 683 C C . ASN A 1 88 ? 11.036 12.521 14.650 1.00 38.78 88 ASN A C 1
ATOM 685 O O . ASN A 1 88 ? 10.363 12.167 15.616 1.00 38.78 88 ASN A O 1
ATOM 689 N N . ALA A 1 89 ? 11.906 11.717 14.033 1.00 39.19 89 ALA A N 1
ATOM 690 C CA . ALA A 1 89 ? 12.662 10.668 14.716 1.00 39.19 89 ALA A CA 1
ATOM 691 C C . ALA A 1 89 ? 14.159 10.954 14.529 1.00 39.19 89 ALA A C 1
ATOM 693 O O . ALA A 1 89 ? 14.524 11.394 13.412 1.00 39.19 89 ALA A O 1
#

pLDDT: mean 90.92, std 13.34, range [38.78, 98.0]

Nearest PDB structures (foldseek):
  8e73-assembly1_S3  TM=4.832E-01  e=4.090E+00  Vigna radiata
  8j9j-assembly1_S3  TM=3.581E-01  e=3.351E+00  Euglena gracilis
  7b9v-assembly1_R  TM=3.667E-01  e=6.089E+00  Saccharomyces cerevisiae

Foldseek 3Di:
DLVVLQVVLQVVDPFWGWDQPPVVRDIDTDGDDDQPPPHDDDPVNVVCVVVVRVVSCVLCVQLNCCCVPVVDDSVVSNVVSVVVVPDDD

Secondary structure (DSSP, 8-state):
-HHHHHHHHHTT-SS-EEEEETTTTEEEEE-----GGGPPPPHHHHHHHHHHHHHHHHHHHHHHHHHHHH---HHHHHHHHHHHTSS--

Mean predicted aligned error: 4.76 Å

Sequence (89 aa):
EVMRLLSLINEQMLFGHFDLWEQEGAIMFRQSLLLAGGVEPSSQQVEVLLSSALEACECYFQAFQFVVWSGTSAKDALAGVLFETYGNA

Solvent-accessible surface area (backbone atoms only — not comparable to full-atom values): 5377 Å² total; per-residue (Å²): 92,67,72,56,32,37,53,61,52,38,76,73,45,92,71,53,40,58,46,76,42,72,94,77,75,38,81,42,80,48,72,83,86,88,57,73,93,80,51,77,85,48,72,66,58,52,49,51,52,54,51,54,52,50,52,52,51,61,63,46,45,64,26,51,46,33,34,74,75,68,68,38,52,34,66,59,22,45,53,56,41,60,57,61,74,71,63,88,133